Protein AF-A0A3N1XQ18-F1 (afdb_monomer_lite)

Sequence (76 aa):
MHHIRSIVTLAIVFLGLGFLLTAGGSIWTILTPDGTGVNFAAGFMYMGGMVVGIAGIALGVAALVTVARAAKRFGR

Radius of gyration: 17.84 Å; chains: 1; bounding box: 39×13×56 Å

pLDDT: mean 88.85, std 9.61, range [49.62, 97.62]

Foldseek 3Di:
DVVLVVLLVQLVVLLVQLVVLLVQLVVVQVVDDPPPPGPVVSVCSNVVSPVSNVVSVVSNVVSVVVVVVVCVVPPD

Structure (mmCIF, N/CA/C/O backbone):
data_AF-A0A3N1XQ18-F1
#
_entry.id   AF-A0A3N1XQ18-F1
#
loop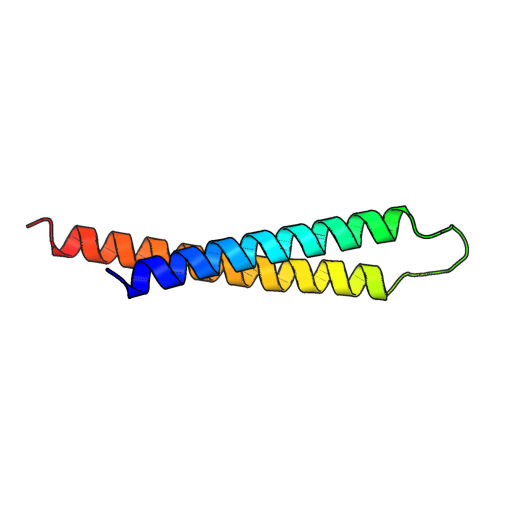_
_atom_site.group_PDB
_atom_site.id
_atom_site.type_symbol
_atom_site.label_atom_id
_atom_site.label_alt_id
_atom_site.label_comp_id
_atom_site.label_asym_id
_atom_site.label_entity_id
_atom_site.label_seq_id
_atom_site.pdbx_PDB_ins_code
_atom_site.Cartn_x
_atom_site.Cartn_y
_atom_site.Cartn_z
_atom_site.occupancy
_atom_site.B_iso_or_equiv
_atom_site.auth_seq_id
_atom_site.auth_comp_id
_atom_site.auth_asym_id
_atom_site.auth_atom_id
_atom_site.pdbx_PDB_model_num
ATOM 1 N N . MET A 1 1 ? -8.951 -3.887 22.929 1.00 61.09 1 MET A N 1
ATOM 2 C CA . MET A 1 1 ? -8.244 -2.723 22.336 1.00 61.09 1 MET A CA 1
ATOM 3 C C . MET A 1 1 ? -7.002 -3.118 21.529 1.00 61.09 1 MET A C 1
ATOM 5 O O . MET A 1 1 ? -6.768 -2.503 20.497 1.00 61.09 1 MET A O 1
ATOM 9 N N . HIS A 1 2 ? -6.244 -4.152 21.926 1.00 70.25 2 HIS A N 1
ATOM 10 C CA . HIS A 1 2 ? -5.032 -4.593 21.209 1.00 70.25 2 HIS A CA 1
ATOM 11 C C . HIS A 1 2 ? -5.284 -5.007 19.742 1.00 70.25 2 HIS A C 1
ATOM 13 O O . HIS A 1 2 ? -4.596 -4.525 18.850 1.00 70.25 2 HIS A O 1
ATOM 19 N N . HIS A 1 3 ? -6.331 -5.799 19.468 1.00 76.75 3 HIS A N 1
ATOM 20 C CA . HIS A 1 3 ? -6.658 -6.245 18.102 1.00 76.75 3 HIS A CA 1
ATOM 21 C C . HIS A 1 3 ? -7.014 -5.107 17.136 1.00 76.75 3 HIS A C 1
ATOM 23 O O . HIS A 1 3 ? -6.638 -5.152 15.972 1.00 76.75 3 HIS A O 1
ATOM 29 N N . ILE A 1 4 ? -7.691 -4.059 17.616 1.00 79.25 4 ILE A N 1
ATOM 30 C CA . ILE A 1 4 ? -8.051 -2.903 16.783 1.00 79.25 4 ILE A CA 1
ATOM 31 C C . ILE A 1 4 ? -6.788 -2.150 16.356 1.00 79.25 4 ILE A C 1
ATOM 33 O O . ILE A 1 4 ? -6.655 -1.808 15.186 1.00 79.25 4 ILE A O 1
ATOM 37 N N . ARG A 1 5 ? -5.833 -1.947 17.278 1.00 83.69 5 ARG A N 1
ATOM 38 C CA . ARG A 1 5 ? -4.545 -1.310 16.954 1.00 83.69 5 ARG A CA 1
ATOM 39 C C . ARG A 1 5 ? -3.788 -2.117 15.900 1.00 83.69 5 ARG A C 1
ATOM 41 O O . ARG A 1 5 ? -3.312 -1.528 14.941 1.00 83.69 5 ARG A O 1
ATOM 48 N N . SER A 1 6 ? -3.756 -3.446 16.022 1.00 87.50 6 SER A N 1
ATOM 49 C CA . SER A 1 6 ? -3.123 -4.319 15.024 1.00 87.50 6 SER A CA 1
ATOM 50 C C . SER A 1 6 ? -3.754 -4.191 13.632 1.00 87.50 6 SER A C 1
ATOM 52 O O . SER A 1 6 ? -3.022 -4.093 12.652 1.00 87.50 6 SER A O 1
ATOM 54 N N . ILE A 1 7 ? -5.088 -4.135 13.528 1.00 88.00 7 ILE A N 1
ATOM 55 C CA . ILE A 1 7 ? -5.779 -3.985 12.233 1.00 88.00 7 ILE A CA 1
ATOM 56 C C . ILE A 1 7 ? -5.503 -2.607 11.618 1.00 88.00 7 ILE A C 1
ATOM 58 O O . ILE A 1 7 ? -5.247 -2.522 10.421 1.00 88.00 7 ILE A O 1
ATOM 62 N N . VAL A 1 8 ? -5.496 -1.538 12.423 1.00 89.81 8 VAL A N 1
ATOM 63 C CA . VAL A 1 8 ? -5.150 -0.186 11.948 1.00 89.81 8 VAL A CA 1
ATOM 64 C C . VAL A 1 8 ? -3.706 -0.131 11.449 1.00 89.81 8 VAL A C 1
ATOM 66 O O . VAL A 1 8 ? -3.459 0.393 10.366 1.00 89.81 8 VAL A O 1
ATOM 69 N N . THR A 1 9 ? -2.753 -0.702 12.191 1.00 92.31 9 THR A N 1
ATOM 70 C CA . THR A 1 9 ? -1.351 -0.762 11.756 1.00 92.31 9 THR A CA 1
ATOM 71 C C . THR A 1 9 ? -1.216 -1.518 10.437 1.00 92.31 9 THR A C 1
ATOM 73 O O . THR A 1 9 ? -0.561 -1.025 9.524 1.00 92.31 9 THR A O 1
ATOM 76 N N . LEU A 1 10 ? -1.871 -2.676 10.301 1.00 91.69 10 LEU A N 1
ATOM 77 C CA . LEU A 1 10 ? -1.871 -3.433 9.047 1.00 91.69 10 LEU A CA 1
ATOM 78 C C . LEU A 1 10 ? -2.494 -2.632 7.900 1.00 91.69 10 LEU A C 1
ATOM 80 O O . LEU A 1 10 ? -1.921 -2.595 6.817 1.00 91.69 10 LEU A O 1
ATOM 84 N N . ALA A 1 11 ? -3.610 -1.938 8.136 1.00 92.44 11 ALA A N 1
ATOM 85 C CA . ALA A 1 11 ? -4.239 -1.088 7.131 1.00 92.44 11 ALA A CA 1
ATOM 86 C C . ALA A 1 11 ? -3.279 -0.005 6.616 1.00 92.44 11 ALA A C 1
ATOM 88 O O . ALA A 1 11 ? -3.131 0.150 5.406 1.00 92.44 11 ALA A O 1
ATOM 89 N N . ILE A 1 12 ? -2.584 0.693 7.522 1.00 94.19 12 ILE A N 1
ATOM 90 C CA . ILE A 1 12 ? -1.606 1.737 7.175 1.00 94.19 12 ILE A CA 1
ATOM 91 C C . ILE A 1 12 ? -0.429 1.147 6.397 1.00 94.19 12 ILE A C 1
ATOM 93 O O . ILE A 1 12 ? -0.031 1.707 5.379 1.00 94.19 12 ILE A O 1
ATOM 97 N N . VAL A 1 13 ? 0.116 0.014 6.849 1.00 96.62 13 VAL A N 1
ATOM 98 C CA . VAL A 1 13 ? 1.246 -0.648 6.181 1.00 96.62 13 VAL A CA 1
ATOM 99 C C . VAL A 1 13 ? 0.866 -1.069 4.763 1.00 96.62 13 VAL A C 1
ATOM 101 O O . VAL A 1 13 ? 1.601 -0.772 3.826 1.00 96.62 13 VAL A O 1
ATOM 104 N N . PHE A 1 14 ? -0.291 -1.707 4.582 1.00 95.62 14 PHE A N 1
ATOM 105 C CA . PHE A 1 14 ? -0.754 -2.142 3.264 1.00 95.62 14 PHE A CA 1
ATOM 106 C C . PHE A 1 14 ? -1.073 -0.951 2.354 1.00 95.62 14 PHE A C 1
ATOM 108 O O . PHE A 1 14 ? -0.687 -0.958 1.191 1.00 95.62 14 PHE A O 1
ATOM 115 N N . LEU A 1 15 ? -1.699 0.106 2.877 1.00 95.81 15 LEU A N 1
ATOM 116 C CA . LEU A 1 15 ? -1.919 1.347 2.129 1.00 95.81 15 LEU A CA 1
ATOM 117 C C . LEU A 1 15 ? -0.601 1.978 1.666 1.00 95.81 15 LEU A C 1
ATOM 119 O O . LEU A 1 15 ? -0.462 2.318 0.493 1.00 95.81 15 LEU A O 1
ATOM 123 N N . GLY A 1 16 ? 0.370 2.105 2.573 1.00 96.44 16 GLY A N 1
ATOM 124 C CA . GLY A 1 16 ? 1.680 2.675 2.270 1.00 96.44 16 GLY A CA 1
ATOM 125 C C . GLY A 1 16 ? 2.447 1.846 1.242 1.00 96.44 16 GLY A C 1
ATOM 126 O O . GLY A 1 16 ? 2.939 2.393 0.258 1.00 96.44 16 GLY A O 1
ATOM 127 N N . LEU A 1 17 ? 2.496 0.523 1.419 1.00 97.06 17 LEU A N 1
ATOM 128 C CA . LEU A 1 17 ? 3.124 -0.388 0.458 1.00 97.06 17 LEU A CA 1
ATOM 129 C C . LEU A 1 17 ? 2.436 -0.332 -0.907 1.00 97.06 17 LEU A C 1
ATOM 131 O O . LEU A 1 17 ? 3.115 -0.215 -1.923 1.00 97.06 17 LEU A O 1
ATOM 135 N N . GLY A 1 18 ? 1.103 -0.364 -0.937 1.00 96.88 18 GLY A N 1
ATOM 136 C CA . GLY A 1 18 ? 0.335 -0.263 -2.174 1.00 96.88 18 GLY A CA 1
ATOM 137 C C . GLY A 1 18 ? 0.616 1.039 -2.925 1.00 96.88 18 GLY A C 1
ATOM 138 O O . GLY A 1 18 ? 0.866 1.019 -4.132 1.00 96.88 18 GLY A O 1
ATOM 139 N N . PHE A 1 19 ? 0.667 2.162 -2.205 1.00 96.75 19 PHE A N 1
ATOM 140 C CA . PHE A 1 19 ? 1.035 3.460 -2.768 1.00 96.75 19 PHE A CA 1
ATOM 141 C C . PHE A 1 19 ? 2.457 3.458 -3.343 1.00 96.75 19 PHE A C 1
ATOM 143 O O . PHE A 1 19 ? 2.643 3.836 -4.499 1.00 96.75 19 PHE A O 1
ATOM 150 N N . LEU A 1 20 ? 3.449 2.995 -2.575 1.00 97.62 20 LEU A N 1
ATOM 151 C CA . LEU A 1 20 ? 4.850 2.967 -3.010 1.00 97.62 20 LEU A CA 1
ATOM 152 C C . LEU A 1 20 ? 5.056 2.082 -4.243 1.00 97.62 20 LEU A C 1
ATOM 154 O O . LEU A 1 20 ? 5.769 2.474 -5.163 1.00 97.62 20 LEU A O 1
ATOM 158 N N . LEU A 1 21 ? 4.404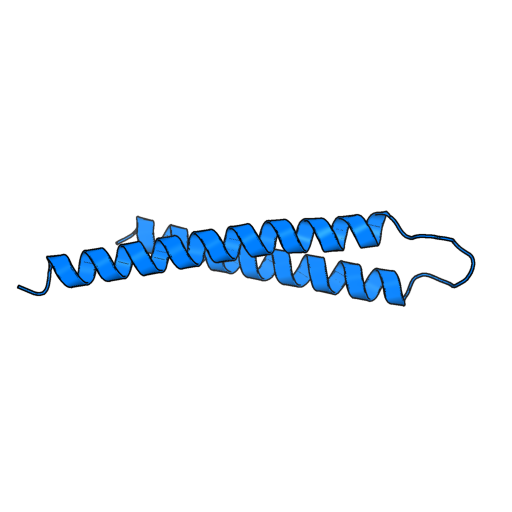 0.919 -4.293 1.00 96.88 21 LEU A N 1
ATOM 159 C CA . LEU A 1 21 ? 4.453 0.022 -5.448 1.00 96.88 21 LEU 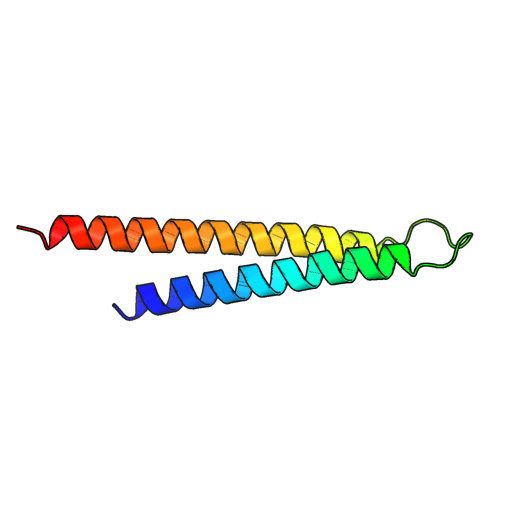A CA 1
ATOM 160 C C . LEU A 1 21 ? 3.807 0.657 -6.685 1.00 96.88 21 LEU A C 1
ATOM 162 O O . LEU A 1 21 ? 4.389 0.627 -7.767 1.00 96.88 21 LEU A O 1
ATOM 166 N N . THR A 1 22 ? 2.643 1.288 -6.520 1.00 96.81 22 THR A N 1
ATOM 167 C CA . THR A 1 22 ? 1.937 1.969 -7.617 1.00 96.81 22 THR A CA 1
ATOM 168 C C . THR A 1 22 ? 2.763 3.138 -8.161 1.00 96.81 22 THR A C 1
ATOM 170 O O . THR A 1 22 ? 2.947 3.271 -9.374 1.00 96.81 22 THR A O 1
ATOM 173 N N . ALA A 1 23 ? 3.321 3.964 -7.274 1.00 95.69 23 ALA A N 1
ATOM 174 C CA . ALA A 1 23 ? 4.180 5.084 -7.645 1.00 95.69 23 ALA A CA 1
ATOM 175 C C . ALA A 1 23 ? 5.473 4.599 -8.319 1.00 95.69 23 ALA A C 1
ATOM 177 O O . ALA A 1 23 ? 5.828 5.091 -9.388 1.00 95.69 23 ALA A O 1
ATOM 178 N N . GLY A 1 24 ? 6.134 3.588 -7.746 1.00 95.38 24 GLY A N 1
ATOM 179 C CA . GLY A 1 24 ? 7.341 2.982 -8.307 1.00 95.38 24 GLY A CA 1
ATOM 180 C C . GLY A 1 24 ? 7.112 2.384 -9.696 1.00 95.38 24 GLY A C 1
ATOM 181 O O . GLY A 1 24 ? 7.879 2.674 -10.610 1.00 95.38 24 GLY A O 1
ATOM 182 N N . GLY A 1 25 ? 6.022 1.635 -9.891 1.00 94.06 25 GLY A N 1
ATOM 183 C CA . GLY A 1 25 ? 5.641 1.095 -11.201 1.00 94.06 25 GLY A CA 1
ATOM 184 C C . GLY A 1 25 ? 5.363 2.191 -12.236 1.00 94.06 25 GLY A C 1
ATOM 185 O O . GLY A 1 25 ? 5.798 2.089 -13.384 1.00 94.06 25 GLY A O 1
ATOM 186 N N . SER A 1 26 ? 4.715 3.285 -11.821 1.00 93.31 26 SER A N 1
ATOM 187 C CA . SER A 1 26 ? 4.458 4.446 -12.689 1.00 93.31 26 SER A CA 1
ATOM 188 C C . SER A 1 26 ? 5.760 5.119 -13.128 1.00 93.31 26 SER A C 1
ATOM 190 O O . SER A 1 26 ? 5.979 5.328 -14.319 1.00 93.31 26 SER A O 1
ATOM 192 N N . ILE A 1 27 ? 6.650 5.409 -12.173 1.00 94.88 27 ILE A N 1
ATOM 193 C CA . ILE A 1 27 ? 7.949 6.041 -12.436 1.00 94.88 27 ILE A CA 1
ATOM 194 C C . ILE A 1 27 ? 8.802 5.148 -13.336 1.00 94.88 27 ILE A C 1
ATOM 196 O O . ILE A 1 27 ? 9.373 5.629 -14.310 1.00 94.88 27 ILE A O 1
ATOM 200 N N . TRP A 1 28 ? 8.860 3.845 -13.059 1.00 93.62 28 TRP A N 1
ATOM 201 C CA . TRP A 1 28 ? 9.635 2.916 -13.879 1.00 93.62 28 TRP A CA 1
ATOM 202 C C . TRP A 1 28 ? 9.102 2.844 -15.314 1.00 93.62 28 TRP A C 1
ATOM 204 O O . TRP A 1 28 ? 9.885 2.840 -16.262 1.00 93.62 28 TRP A O 1
ATOM 214 N N . THR A 1 29 ? 7.781 2.871 -15.497 1.00 89.44 29 THR A N 1
ATOM 215 C CA . THR A 1 29 ? 7.183 2.930 -16.838 1.00 89.44 29 THR A CA 1
ATOM 216 C C . THR A 1 29 ? 7.629 4.191 -17.584 1.00 89.44 29 THR A C 1
ATOM 218 O O . THR A 1 29 ? 8.065 4.089 -18.723 1.00 89.44 29 THR A O 1
ATOM 221 N N . ILE A 1 30 ? 7.605 5.358 -16.928 1.00 88.44 30 ILE A N 1
ATOM 222 C CA . ILE A 1 30 ? 8.033 6.642 -17.517 1.00 88.44 30 ILE A CA 1
ATOM 223 C C . ILE A 1 30 ? 9.523 6.636 -17.887 1.00 88.44 30 ILE A C 1
ATOM 225 O O . ILE A 1 30 ? 9.910 7.206 -18.900 1.00 88.44 30 ILE A O 1
ATOM 229 N N . LEU A 1 31 ? 10.363 6.003 -17.066 1.00 90.94 31 LEU A N 1
ATOM 230 C CA . LEU A 1 31 ? 11.809 5.921 -17.293 1.00 90.94 31 LEU A CA 1
ATOM 231 C C . LEU A 1 31 ? 12.213 4.800 -18.263 1.00 90.94 31 LEU A C 1
ATOM 233 O O . LEU A 1 31 ? 13.402 4.637 -18.542 1.00 90.94 31 LEU A O 1
ATOM 237 N N . THR A 1 32 ? 11.262 3.997 -18.745 1.00 88.44 32 THR A N 1
ATOM 238 C CA . THR A 1 32 ? 11.554 2.930 -19.704 1.00 88.44 32 THR A CA 1
ATOM 239 C C . THR A 1 32 ? 11.937 3.559 -21.048 1.00 88.44 32 THR A C 1
ATOM 241 O O . THR A 1 32 ? 11.151 4.342 -21.574 1.00 88.44 32 THR A O 1
ATOM 244 N N . PRO A 1 33 ? 13.109 3.231 -21.626 1.00 86.69 33 PRO A N 1
ATOM 245 C CA . PRO A 1 33 ? 13.538 3.813 -22.892 1.00 86.69 33 PRO A CA 1
ATOM 246 C C . PRO A 1 33 ? 12.585 3.495 -24.045 1.00 86.69 33 PRO A C 1
ATOM 248 O O . PRO A 1 33 ? 12.152 2.346 -24.217 1.00 86.69 33 PRO A O 1
ATOM 251 N N . ASP A 1 34 ? 12.338 4.503 -24.879 1.00 81.88 34 ASP A N 1
ATOM 252 C CA . ASP A 1 34 ? 11.541 4.364 -26.093 1.00 81.88 34 ASP A CA 1
ATOM 253 C C . ASP A 1 34 ? 12.160 3.319 -27.039 1.00 81.88 34 ASP A C 1
ATOM 255 O O . ASP A 1 34 ? 13.373 3.266 -27.243 1.00 81.88 34 ASP A O 1
ATOM 259 N N . GLY A 1 35 ? 11.315 2.455 -27.611 1.00 77.00 35 GLY A N 1
ATOM 260 C CA . GLY A 1 35 ? 11.729 1.390 -28.537 1.00 77.00 35 GLY A CA 1
ATOM 261 C C . GLY A 1 35 ? 11.987 0.017 -27.903 1.00 77.00 35 GLY A C 1
ATOM 262 O O . GLY A 1 35 ? 12.186 -0.951 -28.632 1.00 77.00 35 GLY A O 1
ATOM 263 N N . THR A 1 36 ? 11.919 -0.109 -26.572 1.00 80.31 36 THR A N 1
ATOM 264 C CA . THR A 1 36 ? 12.069 -1.402 -25.862 1.00 80.31 36 THR A CA 1
ATOM 265 C C . THR A 1 36 ? 10.769 -2.214 -25.744 1.00 80.31 36 THR A C 1
ATOM 267 O O . THR A 1 36 ? 10.787 -3.363 -25.303 1.00 80.31 36 THR A O 1
ATOM 270 N N . GLY A 1 37 ? 9.641 -1.651 -26.185 1.00 81.31 37 GLY A N 1
ATOM 271 C CA . GLY A 1 37 ? 8.319 -2.267 -26.069 1.00 81.31 37 GLY A CA 1
ATOM 272 C C . GLY A 1 37 ? 7.672 -2.036 -24.699 1.00 81.31 37 GLY A C 1
ATOM 273 O O . GLY A 1 37 ? 7.977 -1.072 -24.003 1.00 81.31 37 GLY A O 1
ATOM 274 N N . VAL A 1 38 ? 6.722 -2.898 -24.325 1.00 84.19 38 VAL A N 1
ATOM 275 C CA . VAL A 1 38 ? 5.962 -2.763 -23.069 1.00 84.19 38 VAL A CA 1
ATOM 276 C C . VAL A 1 38 ? 6.775 -3.299 -21.888 1.00 84.19 38 VAL A C 1
ATOM 278 O O . VAL A 1 38 ? 7.131 -4.478 -21.855 1.00 84.19 38 VAL A O 1
ATOM 281 N N . ASN A 1 39 ? 6.998 -2.468 -20.867 1.00 90.50 39 ASN A N 1
ATOM 282 C CA . ASN A 1 39 ? 7.625 -2.895 -19.615 1.00 90.50 39 ASN A CA 1
ATOM 283 C C . ASN A 1 39 ? 6.610 -3.594 -18.693 1.00 90.50 39 ASN A C 1
ATOM 285 O O . ASN A 1 39 ? 5.999 -2.988 -17.809 1.00 90.50 39 ASN A O 1
ATOM 289 N N . PHE A 1 40 ? 6.436 -4.900 -18.902 1.00 90.75 40 PHE A N 1
ATOM 290 C CA . PHE A 1 40 ? 5.509 -5.721 -18.119 1.00 90.75 40 PHE A CA 1
ATOM 291 C C . PHE A 1 40 ? 5.825 -5.735 -16.622 1.00 90.75 40 PHE A C 1
ATOM 293 O O . PHE A 1 40 ? 4.897 -5.751 -15.819 1.00 90.75 40 PHE A O 1
ATOM 300 N N . ALA A 1 41 ? 7.101 -5.701 -16.227 1.00 91.62 41 ALA A N 1
ATOM 301 C CA . ALA A 1 41 ? 7.480 -5.703 -14.814 1.00 91.62 41 ALA A CA 1
ATOM 302 C C . ALA A 1 41 ? 6.969 -4.444 -14.095 1.00 91.62 41 ALA A C 1
ATOM 304 O O . ALA A 1 41 ? 6.383 -4.544 -13.015 1.00 91.62 41 ALA A O 1
ATOM 305 N N . ALA A 1 42 ? 7.109 -3.277 -14.729 1.00 92.62 42 ALA A N 1
ATOM 306 C CA . ALA A 1 42 ? 6.564 -2.025 -14.212 1.00 92.62 42 ALA A CA 1
ATOM 307 C C . ALA A 1 42 ? 5.025 -2.060 -14.132 1.00 92.62 42 ALA A C 1
ATOM 309 O O . ALA A 1 42 ? 4.447 -1.660 -13.118 1.00 92.62 42 ALA A O 1
ATOM 310 N N . GLY A 1 43 ? 4.363 -2.629 -15.148 1.00 91.88 43 GLY A N 1
ATOM 311 C CA . GLY A 1 43 ? 2.912 -2.844 -15.146 1.00 91.88 43 GLY A CA 1
ATOM 312 C C . GLY A 1 43 ? 2.434 -3.781 -14.027 1.00 91.88 43 GLY A C 1
ATOM 313 O O . GLY A 1 43 ? 1.466 -3.470 -13.330 1.00 91.88 43 GLY A O 1
ATOM 314 N N . PHE A 1 44 ? 3.136 -4.892 -13.790 1.00 95.00 44 PHE A N 1
ATOM 315 C CA . PHE A 1 44 ? 2.849 -5.812 -12.685 1.00 95.00 44 PHE A CA 1
ATOM 316 C C . PHE A 1 44 ? 3.048 -5.153 -11.322 1.00 95.00 44 PHE A C 1
ATOM 318 O O . PHE A 1 44 ? 2.221 -5.337 -10.431 1.00 95.00 44 PHE A O 1
ATOM 325 N N . MET A 1 45 ? 4.110 -4.363 -11.159 1.00 96.31 45 MET A N 1
ATOM 326 C CA . MET A 1 45 ? 4.366 -3.616 -9.928 1.00 96.31 45 MET A CA 1
ATOM 327 C C . MET A 1 45 ? 3.245 -2.610 -9.643 1.00 96.31 45 MET A C 1
ATOM 329 O O . MET A 1 45 ? 2.766 -2.524 -8.512 1.00 96.31 45 MET A O 1
ATOM 333 N N . TYR A 1 46 ? 2.777 -1.911 -10.677 1.00 94.94 46 TYR A N 1
ATOM 334 C CA . TYR A 1 46 ? 1.663 -0.975 -10.580 1.00 94.94 46 TYR A CA 1
ATOM 335 C C . TYR A 1 46 ? 0.351 -1.675 -10.189 1.00 94.94 46 TYR A C 1
ATOM 337 O O . TYR A 1 46 ? -0.289 -1.299 -9.205 1.00 94.94 46 TYR A O 1
ATOM 345 N N . MET A 1 47 ? -0.025 -2.738 -10.908 1.00 96.31 47 MET A N 1
ATOM 346 C CA . MET A 1 47 ? -1.241 -3.514 -10.627 1.00 96.31 47 MET A CA 1
ATOM 347 C C . MET A 1 47 ? -1.194 -4.188 -9.252 1.00 96.31 47 MET A C 1
ATOM 349 O O . MET A 1 47 ? -2.170 -4.142 -8.502 1.00 96.31 47 MET A O 1
ATOM 353 N N . GLY A 1 48 ? -0.050 -4.764 -8.881 1.00 95.12 48 GLY A N 1
ATOM 354 C CA . GLY A 1 48 ? 0.166 -5.331 -7.553 1.00 95.12 48 GLY A CA 1
ATOM 355 C C . GLY A 1 48 ? 0.032 -4.275 -6.456 1.00 95.12 48 GLY A C 1
ATOM 356 O O . GLY A 1 48 ? -0.643 -4.513 -5.454 1.00 95.12 48 GLY A O 1
ATOM 357 N N . GLY A 1 49 ? 0.591 -3.082 -6.675 1.00 96.69 49 GLY A N 1
ATOM 358 C CA . GLY A 1 49 ? 0.434 -1.940 -5.778 1.00 96.69 49 GLY A CA 1
ATOM 359 C C . GLY A 1 49 ? -1.026 -1.545 -5.563 1.00 96.69 49 GLY A C 1
ATOM 360 O O . GLY A 1 49 ? -1.447 -1.368 -4.419 1.00 96.69 49 GLY A O 1
ATOM 361 N N . MET A 1 50 ? -1.827 -1.503 -6.629 1.00 95.94 50 MET A N 1
ATOM 362 C CA . MET A 1 50 ? -3.264 -1.230 -6.526 1.00 95.94 50 MET A CA 1
ATOM 363 C C . MET A 1 50 ? -4.001 -2.277 -5.690 1.00 95.94 50 MET A C 1
ATOM 365 O O . MET A 1 50 ? -4.764 -1.917 -4.794 1.00 95.94 50 MET A O 1
ATOM 369 N N . VAL A 1 51 ? -3.756 -3.567 -5.938 1.00 97.56 51 VAL A N 1
ATOM 370 C CA . VAL A 1 51 ? -4.399 -4.661 -5.189 1.00 97.56 51 VAL A CA 1
ATOM 371 C C . VAL A 1 51 ? -4.048 -4.587 -3.700 1.00 97.56 51 VAL A C 1
ATOM 373 O O . VAL A 1 51 ? -4.932 -4.678 -2.845 1.00 97.56 51 VAL A O 1
ATOM 376 N N . VAL A 1 52 ? -2.772 -4.362 -3.377 1.00 96.88 52 VAL A N 1
ATOM 377 C CA . VAL A 1 52 ? -2.307 -4.206 -1.990 1.00 96.88 52 VAL A CA 1
ATOM 378 C C . VAL A 1 52 ? -2.920 -2.961 -1.338 1.00 96.88 52 VAL A C 1
ATOM 380 O O . VAL A 1 52 ? -3.374 -3.025 -0.192 1.00 96.88 52 VAL A O 1
ATOM 383 N N . GLY A 1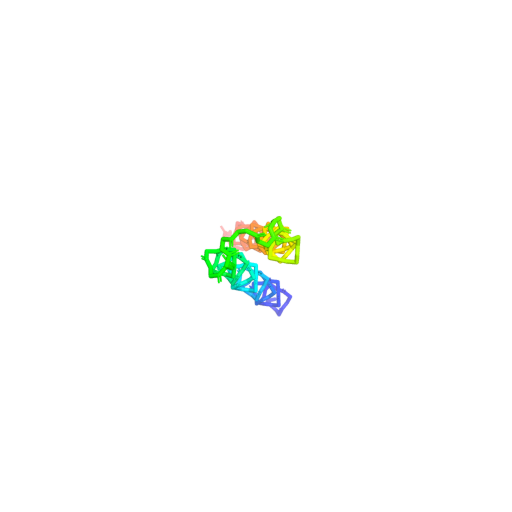 53 ? -3.018 -1.853 -2.076 1.00 95.31 53 GLY A N 1
ATOM 384 C CA . GLY A 1 53 ? -3.675 -0.629 -1.620 1.00 95.31 53 GLY A CA 1
ATOM 385 C C . GLY A 1 53 ? -5.156 -0.843 -1.295 1.00 95.31 53 GLY A C 1
ATOM 386 O O . GLY A 1 53 ? -5.609 -0.439 -0.224 1.00 95.31 53 GLY A O 1
ATOM 387 N N . ILE A 1 54 ? -5.896 -1.548 -2.159 1.00 96.81 54 ILE A N 1
ATOM 388 C CA . ILE A 1 54 ? -7.307 -1.910 -1.933 1.00 96.81 54 ILE A CA 1
ATOM 389 C C . ILE A 1 54 ? -7.459 -2.749 -0.659 1.00 96.81 54 ILE A C 1
ATOM 391 O O . ILE A 1 54 ? -8.348 -2.474 0.151 1.00 96.81 54 ILE A O 1
ATOM 395 N N . ALA A 1 55 ? -6.581 -3.732 -0.438 1.00 95.25 55 ALA A N 1
ATOM 396 C CA . ALA A 1 55 ? -6.590 -4.525 0.791 1.00 95.25 55 ALA A CA 1
ATOM 397 C C . ALA A 1 55 ? -6.360 -3.649 2.038 1.00 95.25 55 ALA A C 1
ATOM 399 O O . ALA A 1 55 ? -7.066 -3.797 3.039 1.00 95.25 55 ALA A O 1
ATOM 400 N N . GLY A 1 56 ? -5.437 -2.684 1.963 1.00 93.81 56 GLY A N 1
ATOM 401 C CA . GLY A 1 56 ? -5.211 -1.703 3.026 1.00 93.81 56 GLY A CA 1
ATOM 402 C C . GLY A 1 56 ? -6.442 -0.837 3.318 1.00 93.81 56 GLY A C 1
ATOM 403 O O . GLY A 1 56 ? -6.809 -0.669 4.484 1.00 93.81 56 GLY A O 1
ATOM 404 N N . ILE A 1 57 ? -7.137 -0.355 2.280 1.00 94.00 57 ILE A N 1
ATOM 405 C CA . ILE A 1 57 ? -8.401 0.391 2.424 1.00 94.00 57 ILE A CA 1
ATOM 406 C C . ILE A 1 57 ? -9.461 -0.476 3.108 1.00 94.00 57 ILE A C 1
ATOM 408 O O . ILE A 1 57 ? -10.090 -0.029 4.068 1.00 94.00 57 ILE A O 1
ATOM 412 N N . ALA A 1 58 ? -9.645 -1.720 2.659 1.00 94.75 58 ALA A N 1
ATOM 413 C CA . ALA A 1 58 ? -10.636 -2.634 3.225 1.00 94.75 58 ALA A CA 1
ATOM 414 C C . ALA A 1 58 ? -10.389 -2.894 4.722 1.00 94.75 58 ALA A C 1
ATOM 416 O O . ALA A 1 58 ? -11.322 -2.826 5.528 1.00 94.75 58 ALA A O 1
ATOM 417 N N . LEU A 1 59 ? -9.129 -3.116 5.112 1.00 93.06 59 LEU A N 1
ATOM 418 C CA . LEU A 1 59 ? -8.734 -3.251 6.517 1.00 93.06 59 LEU A CA 1
ATOM 419 C C . LEU A 1 59 ? -8.990 -1.963 7.312 1.00 93.06 59 LEU A C 1
ATOM 421 O O . LEU A 1 59 ? -9.497 -2.028 8.434 1.00 93.06 59 LEU A O 1
ATOM 425 N N . GLY A 1 60 ? -8.698 -0.797 6.731 1.00 91.12 60 GLY A N 1
ATOM 426 C CA . GLY A 1 60 ? -8.963 0.503 7.350 1.00 91.12 60 GLY A CA 1
ATOM 427 C C . GLY A 1 60 ? -10.453 0.728 7.615 1.00 91.12 60 GLY A C 1
ATOM 428 O O . GLY A 1 60 ? -10.842 1.087 8.728 1.00 91.12 60 GLY A O 1
ATOM 429 N N . VAL A 1 61 ? -11.305 0.427 6.631 1.00 94.00 61 VAL A N 1
ATOM 430 C CA . VAL A 1 61 ? -12.769 0.493 6.772 1.00 94.00 61 VAL A CA 1
ATOM 431 C C . VAL A 1 61 ? -13.253 -0.478 7.849 1.00 94.00 61 VAL A C 1
ATOM 433 O O . VAL A 1 61 ? -14.024 -0.083 8.727 1.00 94.00 61 VAL A O 1
ATOM 436 N N . ALA A 1 62 ? -12.774 -1.725 7.848 1.00 90.12 62 ALA A N 1
ATOM 437 C CA . ALA A 1 62 ? -13.133 -2.708 8.869 1.00 90.12 62 ALA A CA 1
ATOM 438 C C . ALA A 1 62 ? -12.741 -2.245 10.285 1.00 90.12 62 ALA A C 1
ATOM 440 O O . ALA A 1 62 ? -13.523 -2.402 11.233 1.00 90.12 62 ALA A O 1
ATOM 441 N N . ALA A 1 63 ? -11.568 -1.621 10.436 1.00 88.56 63 ALA A N 1
ATOM 442 C CA . ALA A 1 63 ? -11.121 -1.052 11.703 1.00 88.56 63 ALA A CA 1
ATOM 443 C C . ALA A 1 63 ? -12.056 0.068 12.182 1.00 88.56 63 ALA A C 1
ATOM 445 O O . ALA A 1 63 ? -12.523 0.028 13.324 1.00 88.56 63 ALA A O 1
ATOM 446 N N . LEU A 1 64 ? -12.387 1.021 11.304 1.00 89.38 64 LEU A N 1
ATOM 447 C CA . LEU A 1 64 ? -13.287 2.137 11.610 1.00 89.38 64 LEU A CA 1
ATOM 448 C C . LEU A 1 64 ? -14.685 1.651 12.008 1.00 89.38 64 LEU A C 1
ATOM 450 O O . LEU A 1 64 ? -15.230 2.096 13.020 1.00 89.38 64 LEU A O 1
ATOM 454 N N . VAL A 1 65 ? -15.245 0.686 11.272 1.00 91.19 65 VAL A N 1
ATOM 455 C CA . VAL A 1 65 ? -16.549 0.081 11.592 1.00 91.19 65 VAL A CA 1
ATOM 456 C C . VAL A 1 65 ? -16.515 -0.602 12.960 1.00 91.19 65 VAL A C 1
ATOM 458 O O . VAL A 1 65 ? -17.455 -0.463 13.747 1.00 91.19 65 VAL A O 1
ATOM 461 N N . THR A 1 66 ? -15.431 -1.313 13.275 1.00 87.38 66 THR A N 1
ATOM 462 C CA . THR A 1 66 ? -15.264 -1.983 14.573 1.00 87.38 66 THR A CA 1
ATOM 463 C C . THR A 1 66 ? -15.201 -0.972 15.719 1.00 87.38 66 THR A C 1
ATOM 465 O O . THR A 1 66 ? -15.873 -1.157 16.737 1.00 87.38 66 THR A O 1
ATOM 468 N N . VAL A 1 67 ? -14.459 0.126 15.543 1.00 86.12 67 VAL A N 1
ATOM 469 C CA . VAL A 1 67 ? -14.375 1.222 16.523 1.00 86.12 67 VAL A CA 1
ATOM 470 C C . VAL A 1 67 ? -15.736 1.891 16.721 1.00 86.12 67 VAL A C 1
ATOM 472 O O . VAL A 1 67 ? -16.182 2.036 17.859 1.00 86.12 67 VAL A O 1
ATOM 475 N N . ALA A 1 68 ? -16.439 2.231 15.639 1.00 86.12 68 ALA A N 1
ATOM 476 C CA . ALA A 1 68 ? -17.753 2.871 15.705 1.00 86.12 68 A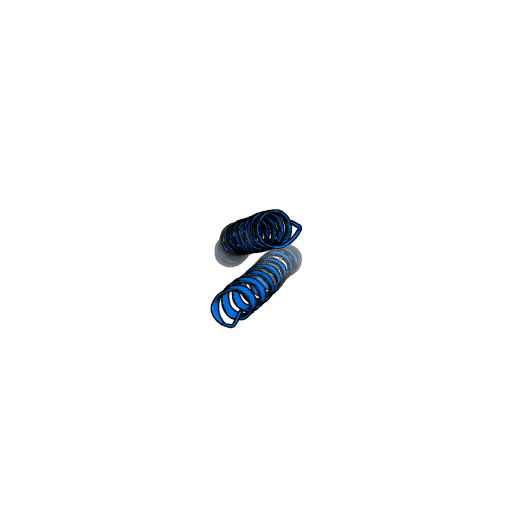LA A CA 1
ATOM 477 C C . ALA A 1 68 ? -18.799 1.989 16.412 1.00 86.12 68 ALA A C 1
ATOM 479 O O . ALA A 1 68 ? -19.603 2.479 17.210 1.00 86.12 68 ALA A O 1
ATOM 480 N N . ARG A 1 69 ? -18.775 0.672 16.161 1.00 86.38 69 ARG A N 1
ATOM 481 C CA . ARG A 1 69 ? -19.643 -0.297 16.851 1.00 86.38 69 ARG A CA 1
ATOM 482 C C . ARG A 1 69 ? -19.322 -0.397 18.340 1.00 86.38 69 ARG A C 1
ATOM 484 O O . ARG A 1 69 ? -20.249 -0.459 19.143 1.00 86.38 69 ARG A O 1
ATOM 491 N N . ALA A 1 70 ? -18.041 -0.399 18.712 1.00 82.38 70 ALA A N 1
ATOM 492 C CA . ALA A 1 70 ? -17.636 -0.414 20.114 1.00 82.38 70 ALA A CA 1
ATOM 493 C C . ALA A 1 70 ? -18.093 0.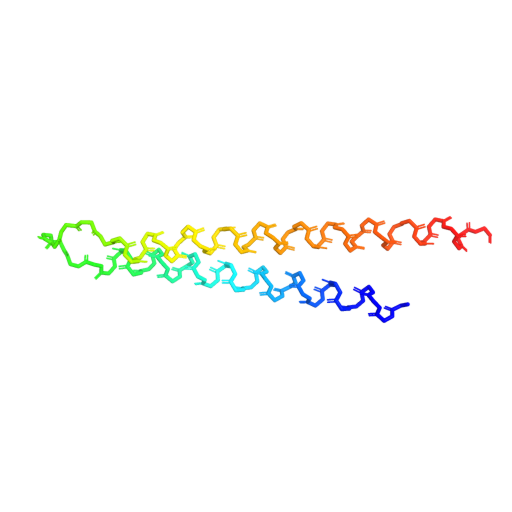863 20.837 1.00 82.38 70 ALA A C 1
ATOM 495 O O . ALA A 1 70 ? -18.731 0.765 21.881 1.00 82.38 70 ALA A O 1
ATOM 496 N N . ALA A 1 71 ? -17.870 2.042 20.248 1.00 80.56 71 ALA A N 1
ATOM 497 C CA . ALA A 1 71 ? -18.276 3.324 20.827 1.00 80.56 71 ALA A CA 1
ATOM 498 C C . ALA A 1 71 ? -19.790 3.396 21.108 1.00 80.56 71 ALA A C 1
ATOM 500 O O . ALA A 1 71 ? -20.194 3.781 22.202 1.00 80.56 71 ALA A O 1
ATOM 501 N N . LYS A 1 72 ? -20.635 2.928 20.175 1.00 81.31 72 LYS A N 1
ATOM 502 C CA . LYS A 1 72 ? -22.095 2.850 20.387 1.00 81.31 72 LYS A CA 1
ATOM 503 C C . LYS A 1 72 ? -22.507 1.902 21.517 1.00 81.31 72 LYS A C 1
ATOM 505 O O . LYS A 1 72 ? -23.567 2.087 22.103 1.00 81.31 72 LYS A O 1
ATOM 510 N N . ARG A 1 73 ? -21.710 0.870 21.802 1.00 73.81 73 ARG A N 1
ATOM 511 C CA . ARG A 1 73 ? -22.030 -0.155 22.807 1.00 73.81 73 ARG A CA 1
ATOM 512 C C . ARG A 1 73 ? -21.691 0.287 24.234 1.00 73.81 73 ARG A C 1
ATOM 514 O O . ARG A 1 73 ? -22.342 -0.182 25.159 1.00 73.81 73 ARG A O 1
ATOM 521 N N . PHE A 1 74 ? -20.709 1.177 24.392 1.00 63.19 74 PHE A N 1
ATOM 522 C CA . PHE A 1 74 ? -20.282 1.736 25.682 1.00 63.19 74 PHE A CA 1
ATOM 523 C C . PHE A 1 74 ? -20.867 3.126 25.983 1.00 63.19 74 PHE A C 1
ATOM 525 O O . PHE A 1 74 ? -20.710 3.610 27.093 1.00 63.19 74 PHE A O 1
ATOM 532 N N . GLY A 1 75 ? -21.544 3.764 25.024 1.00 57.28 75 GLY A N 1
ATOM 533 C CA . GLY A 1 75 ? -22.229 5.049 25.209 1.00 57.28 75 GLY A CA 1
ATOM 534 C C . GLY A 1 75 ? -23.640 4.945 25.803 1.00 57.28 75 GLY A C 1
ATOM 535 O O . GLY A 1 75 ? -24.525 5.654 25.330 1.00 57.28 75 GLY A O 1
ATOM 536 N N . ARG A 1 76 ? -23.866 4.049 26.774 1.00 49.62 76 ARG A N 1
ATOM 537 C CA . ARG A 1 76 ? -25.062 4.069 27.635 1.00 49.62 76 ARG A CA 1
ATOM 538 C C . ARG A 1 76 ? -24.674 4.571 29.011 1.00 49.62 76 ARG A C 1
ATOM 540 O O . ARG A 1 76 ? -23.686 4.022 29.543 1.00 49.62 76 ARG A O 1
#

Secondary structure (DSSP, 8-state):
-HHHHHHHHHHHHHHHHHHHHHHHHHHHHHTSPTTS---HHHHHHHHHHHHHHHHHHHHHHHHHHHHHHHHHHH--